Protein AF-A0A494SQJ3-F1 (afdb_monomer)

Mean predicted aligned error: 4.07 Å

Foldseek 3Di:
DQPVVLVVVQQVVLLVPDDPVVNVLQVVFPDWAWDDPDLFWIFIDGNNDGRGIHGPVSGPDPVSSVVVVVVRD

pLDDT: mean 88.68, std 8.23, range [49.56, 96.12]

Structure (mmCIF, N/CA/C/O backbone):
data_AF-A0A494SQJ3-F1
#
_entry.id   AF-A0A494SQJ3-F1
#
loop_
_atom_site.group_PDB
_atom_site.id
_atom_site.type_symbol
_atom_site.label_atom_id
_atom_site.label_alt_id
_atom_site.label_comp_id
_atom_site.label_asym_id
_atom_site.label_entity_id
_atom_site.label_seq_i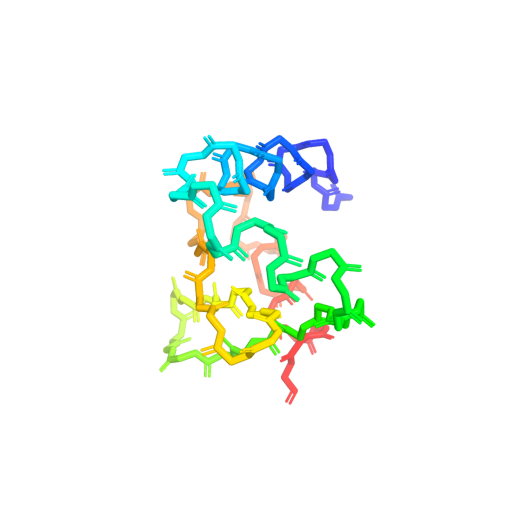d
_atom_site.pdbx_PDB_ins_code
_atom_site.Cartn_x
_atom_site.Cartn_y
_atom_site.Cartn_z
_atom_site.occupancy
_atom_site.B_iso_or_equiv
_atom_site.auth_seq_id
_atom_site.auth_comp_id
_atom_site.auth_asym_id
_atom_site.auth_atom_id
_atom_site.pdbx_PDB_model_num
ATOM 1 N N . MET A 1 1 ? 11.278 7.994 -12.159 1.00 49.56 1 MET A N 1
ATOM 2 C CA . MET A 1 1 ? 10.928 8.794 -10.958 1.00 49.56 1 MET A CA 1
ATOM 3 C C . MET A 1 1 ? 9.628 8.175 -10.521 1.00 49.56 1 MET A C 1
ATOM 5 O O . MET A 1 1 ? 8.652 8.395 -11.225 1.00 49.56 1 MET A O 1
ATOM 9 N N . 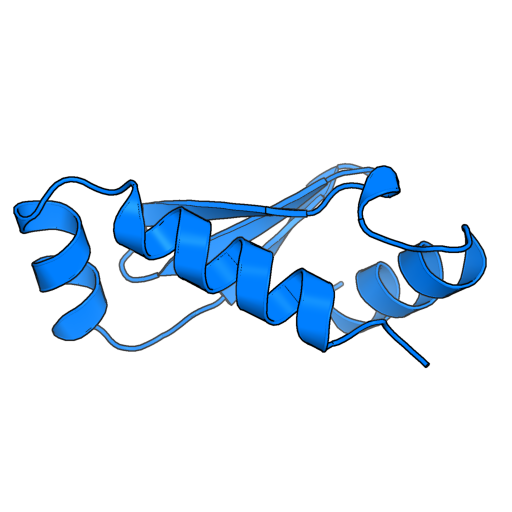ILE A 1 2 ? 9.626 7.366 -9.456 1.00 54.88 2 ILE A N 1
ATOM 10 C CA . ILE A 1 2 ? 8.415 6.675 -8.993 1.00 54.88 2 ILE A CA 1
ATOM 11 C C . ILE A 1 2 ? 7.255 7.667 -8.996 1.00 54.88 2 ILE A C 1
ATOM 13 O O . ILE A 1 2 ? 7.386 8.754 -8.422 1.00 54.88 2 ILE A O 1
ATOM 17 N N . ASN A 1 3 ? 6.165 7.313 -9.680 1.00 67.31 3 ASN A N 1
ATOM 18 C CA . ASN A 1 3 ? 4.993 8.160 -9.857 1.00 67.31 3 ASN A CA 1
ATOM 19 C C . ASN A 1 3 ? 4.282 8.347 -8.504 1.00 67.31 3 ASN A C 1
ATOM 21 O O . ASN A 1 3 ? 3.268 7.726 -8.193 1.00 67.31 3 ASN A O 1
ATOM 25 N N . THR A 1 4 ? 4.873 9.192 -7.659 1.00 76.38 4 THR A N 1
ATOM 26 C CA . THR A 1 4 ? 4.573 9.347 -6.229 1.00 76.38 4 THR A CA 1
ATOM 27 C C . THR A 1 4 ? 3.126 9.765 -6.033 1.00 76.38 4 THR A C 1
ATOM 29 O O . THR A 1 4 ? 2.489 9.379 -5.062 1.00 76.38 4 THR A O 1
ATOM 32 N N . ARG A 1 5 ? 2.580 10.493 -7.011 1.00 83.69 5 ARG A N 1
ATOM 33 C CA . ARG A 1 5 ? 1.176 10.879 -7.066 1.00 83.69 5 ARG A CA 1
ATOM 34 C C . ARG A 1 5 ? 0.234 9.675 -7.117 1.00 83.69 5 ARG A C 1
ATOM 36 O O . ARG A 1 5 ? -0.675 9.628 -6.300 1.00 83.69 5 ARG A O 1
ATOM 43 N N . LYS A 1 6 ? 0.457 8.712 -8.021 1.00 87.44 6 LYS A N 1
ATOM 44 C CA . LYS A 1 6 ? -0.380 7.500 -8.114 1.00 87.44 6 LYS A CA 1
ATOM 45 C C . LYS A 1 6 ? -0.349 6.709 -6.807 1.00 87.44 6 LYS A C 1
ATOM 47 O O . LYS A 1 6 ? -1.379 6.216 -6.363 1.00 87.44 6 LYS A O 1
ATOM 52 N N . LEU A 1 7 ? 0.821 6.639 -6.167 1.00 87.75 7 LEU A N 1
ATOM 53 C CA . LEU A 1 7 ? 0.961 5.997 -4.864 1.00 87.75 7 LEU A CA 1
ATOM 54 C C . LEU A 1 7 ? 0.164 6.732 -3.776 1.00 87.75 7 LEU A C 1
ATOM 56 O O . LEU A 1 7 ? -0.593 6.096 -3.056 1.00 87.75 7 LEU A O 1
ATOM 60 N N . TYR A 1 8 ? 0.268 8.059 -3.675 1.00 89.75 8 TYR A N 1
ATOM 61 C CA . TYR A 1 8 ? -0.539 8.825 -2.716 1.00 89.75 8 TYR A CA 1
ATOM 62 C C . TYR A 1 8 ? -2.043 8.689 -2.970 1.00 89.75 8 TYR A C 1
ATOM 64 O O . TYR A 1 8 ? -2.802 8.531 -2.018 1.00 89.75 8 TYR A O 1
ATOM 72 N N . GLU A 1 9 ? -2.471 8.715 -4.232 1.00 92.56 9 GLU A N 1
ATOM 73 C CA . GLU A 1 9 ? -3.872 8.510 -4.613 1.00 92.56 9 GLU A CA 1
ATOM 74 C C . GLU A 1 9 ? -4.361 7.111 -4.196 1.00 92.56 9 GLU A C 1
ATOM 76 O O . GLU A 1 9 ? -5.439 6.996 -3.616 1.00 92.56 9 GLU A O 1
ATOM 81 N N . LEU A 1 10 ? -3.547 6.067 -4.398 1.00 93.69 10 LEU A N 1
ATOM 82 C CA . LEU A 1 10 ? -3.830 4.706 -3.932 1.00 93.69 10 LEU A CA 1
ATOM 83 C C . LEU A 1 10 ? -3.956 4.635 -2.402 1.00 93.69 10 LEU A C 1
ATOM 85 O O . LEU A 1 10 ? -4.913 4.056 -1.892 1.00 93.69 10 LEU A O 1
ATOM 89 N N . LEU A 1 11 ? -3.001 5.216 -1.668 1.00 92.50 11 LEU A N 1
ATOM 90 C CA . LEU A 1 11 ? -3.002 5.193 -0.202 1.00 92.50 11 LEU A CA 1
ATOM 91 C C . LEU A 1 11 ? -4.219 5.930 0.370 1.00 92.50 11 LEU A C 1
ATOM 93 O O . LEU A 1 11 ? -4.865 5.422 1.284 1.00 92.50 11 LEU A O 1
ATOM 97 N N . GLN A 1 12 ? -4.548 7.096 -0.188 1.00 93.06 12 GLN A N 1
ATOM 98 C CA . GLN A 1 12 ? -5.707 7.883 0.223 1.00 93.06 12 GLN A CA 1
ATOM 99 C C . GLN A 1 12 ? -7.014 7.139 -0.074 1.00 93.06 12 GLN A C 1
ATOM 101 O O . GLN A 1 12 ? -7.855 7.014 0.811 1.00 93.06 12 GLN A O 1
ATOM 106 N N . ALA A 1 13 ? -7.160 6.582 -1.281 1.00 94.94 13 ALA A N 1
ATOM 107 C CA . ALA A 1 13 ? -8.339 5.802 -1.651 1.00 94.94 13 ALA A CA 1
ATOM 108 C C . ALA A 1 13 ? -8.520 4.567 -0.753 1.00 94.94 13 ALA A C 1
ATOM 110 O O . ALA A 1 13 ? -9.644 4.238 -0.382 1.00 94.94 13 ALA A O 1
ATOM 111 N N . GLY A 1 14 ? -7.416 3.917 -0.373 1.00 94.06 14 GLY A N 1
ATOM 112 C CA . GLY A 1 14 ? -7.415 2.809 0.576 1.00 94.06 14 GLY A CA 1
ATOM 113 C C . GLY A 1 14 ? -7.954 3.212 1.946 1.00 94.06 14 GLY A C 1
ATOM 114 O O . GLY A 1 14 ? -8.858 2.563 2.462 1.00 94.06 14 GLY A O 1
ATOM 115 N N . LEU A 1 15 ? -7.462 4.325 2.502 1.00 92.81 15 LEU A N 1
ATOM 116 C CA . LEU A 1 15 ? -7.950 4.863 3.777 1.00 92.81 15 LEU A CA 1
ATOM 117 C C . LEU A 1 15 ? -9.426 5.268 3.708 1.00 92.81 15 LEU A C 1
ATOM 119 O O . LEU A 1 15 ? -10.181 4.956 4.623 1.00 92.81 15 LEU A O 1
ATOM 123 N N . ASP A 1 16 ? -9.851 5.930 2.632 1.00 94.44 16 ASP A N 1
ATOM 124 C CA . ASP A 1 16 ? -11.230 6.404 2.470 1.00 94.44 16 ASP A CA 1
ATOM 125 C C . ASP A 1 16 ? -12.241 5.262 2.288 1.00 94.44 16 ASP A C 1
ATOM 127 O O . ASP A 1 16 ? -13.418 5.425 2.615 1.00 94.44 16 ASP A O 1
ATOM 131 N N . ALA A 1 17 ? -11.792 4.105 1.793 1.00 95.62 17 ALA A N 1
ATOM 132 C CA . ALA A 1 17 ? -12.616 2.911 1.632 1.00 95.62 17 ALA A CA 1
ATOM 133 C C . ALA A 1 17 ? -12.812 2.115 2.936 1.00 95.62 17 ALA A C 1
ATOM 135 O O . ALA A 1 17 ? -13.676 1.235 2.985 1.00 95.62 17 ALA A O 1
ATOM 136 N N . LEU A 1 18 ? -12.025 2.393 3.980 1.00 94.31 18 LE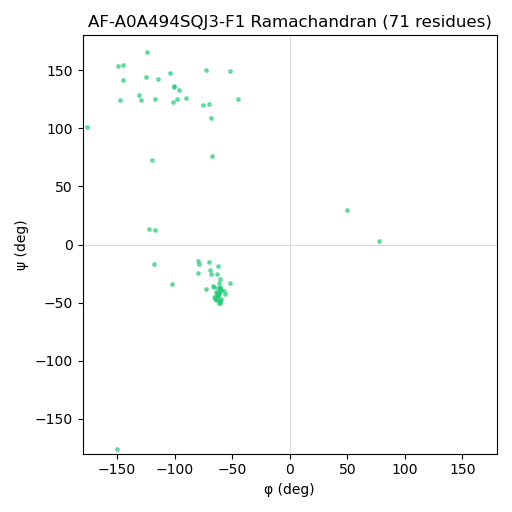U A N 1
ATOM 137 C CA . LEU A 1 18 ? -12.133 1.682 5.249 1.00 94.31 18 LEU A CA 1
ATOM 138 C C . LEU A 1 18 ? -13.389 2.088 6.042 1.00 94.31 18 LEU A C 1
ATOM 140 O O . LEU A 1 18 ? -13.813 3.248 6.006 1.00 94.31 18 LEU A O 1
ATOM 144 N N . PRO A 1 19 ? -13.939 1.158 6.843 1.00 96.12 19 PRO A N 1
ATOM 145 C CA . PRO A 1 19 ? -14.907 1.477 7.885 1.00 96.12 19 PRO A CA 1
ATOM 146 C C . PRO A 1 19 ? -14.421 2.588 8.830 1.00 96.12 19 PRO A C 1
ATOM 148 O O . PRO A 1 19 ? -13.224 2.738 9.082 1.00 96.12 19 PRO A O 1
ATOM 151 N N . GLU A 1 20 ? -15.353 3.376 9.370 1.00 94.56 20 GLU A N 1
ATOM 152 C CA . GLU A 1 20 ? -15.047 4.513 10.251 1.00 94.56 20 GLU A CA 1
ATOM 153 C C . GLU A 1 20 ? -14.216 4.111 11.476 1.00 94.56 20 GLU A C 1
ATOM 155 O O . GLU A 1 20 ? -13.215 4.761 11.760 1.00 94.56 20 GLU A O 1
ATOM 160 N N . ASP A 1 21 ? -14.550 2.990 12.114 1.00 94.06 21 ASP A N 1
ATOM 161 C CA . ASP A 1 21 ? -13.828 2.421 13.255 1.00 94.06 21 ASP A CA 1
ATOM 162 C C . ASP A 1 21 ? -12.369 2.072 12.918 1.00 94.06 21 ASP A C 1
ATOM 164 O O . ASP A 1 21 ? -11.458 2.340 13.703 1.00 94.06 21 ASP A O 1
ATOM 168 N N . GLN A 1 22 ? -12.119 1.544 11.719 1.00 93.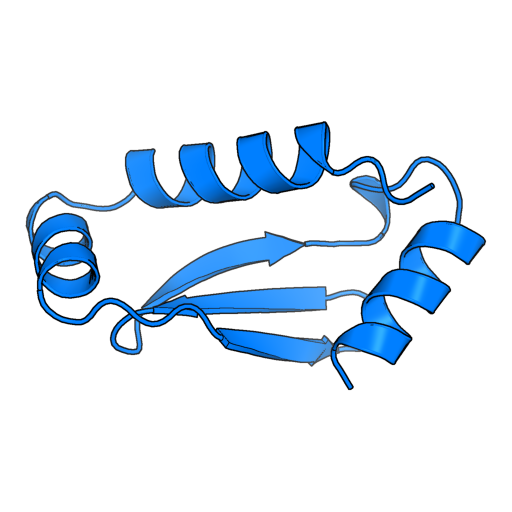94 22 GLN A N 1
ATOM 169 C CA . GLN A 1 22 ? -10.766 1.227 11.258 1.00 93.94 22 GLN A CA 1
ATOM 170 C C . GLN A 1 22 ? -9.960 2.486 10.922 1.00 93.94 22 GLN A C 1
ATOM 172 O O . GLN A 1 22 ? -8.772 2.564 11.243 1.00 93.94 22 GLN A O 1
ATOM 177 N N . ARG A 1 23 ? -10.593 3.502 10.321 1.00 93.00 23 ARG A N 1
ATOM 178 C CA . ARG A 1 23 ? -9.942 4.801 10.070 1.00 93.00 23 ARG A CA 1
ATOM 179 C C . ARG A 1 23 ? -9.580 5.509 11.372 1.00 93.00 23 ARG A C 1
ATOM 181 O O . ARG A 1 23 ? -8.491 6.076 11.473 1.00 93.00 23 ARG A O 1
ATOM 188 N N . GLU A 1 24 ? -10.459 5.462 12.370 1.00 92.62 24 GLU A N 1
ATOM 189 C CA . GLU A 1 24 ? -10.181 5.993 13.706 1.00 92.62 24 GLU A CA 1
ATOM 190 C C . GLU A 1 24 ? -9.011 5.258 14.363 1.00 92.62 24 GLU A C 1
ATOM 192 O O . GLU A 1 24 ? -8.110 5.900 14.903 1.00 92.62 24 GLU A O 1
ATOM 197 N N . GLN A 1 25 ? -8.969 3.927 14.267 1.00 91.88 25 GLN A N 1
ATOM 198 C CA . GLN A 1 25 ? -7.862 3.136 14.803 1.00 91.88 25 GLN A CA 1
ATOM 199 C C . GLN A 1 25 ? -6.517 3.523 14.166 1.00 91.88 25 GLN A C 1
ATOM 201 O O . GLN A 1 25 ? -5.552 3.788 14.882 1.00 91.88 25 GLN A O 1
ATOM 206 N N . ILE A 1 26 ? -6.466 3.648 12.836 1.00 91.50 26 ILE A N 1
ATOM 207 C CA . ILE A 1 26 ? -5.265 4.099 12.110 1.00 91.50 26 ILE A CA 1
ATOM 208 C C . ILE A 1 26 ? -4.867 5.529 12.503 1.00 91.50 26 ILE A C 1
ATOM 210 O O . ILE A 1 26 ? -3.683 5.832 12.630 1.00 91.50 26 ILE A O 1
ATOM 214 N N . THR A 1 27 ? -5.844 6.411 12.723 1.00 88.31 27 THR A N 1
ATOM 215 C CA . THR A 1 27 ? -5.592 7.800 13.141 1.00 88.31 27 THR A CA 1
ATOM 216 C C . THR A 1 27 ? -4.973 7.866 14.541 1.00 88.31 27 THR A C 1
ATOM 218 O O . THR A 1 27 ? -4.105 8.702 14.793 1.00 88.31 27 THR A O 1
ATOM 221 N N . ASN A 1 28 ? -5.393 6.978 15.446 1.00 86.38 28 ASN A N 1
ATOM 222 C CA . ASN A 1 28 ? -4.902 6.922 16.824 1.00 86.38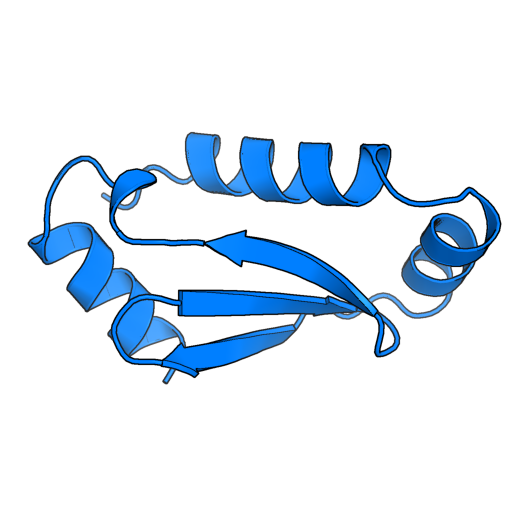 28 ASN A CA 1
ATOM 223 C C . ASN A 1 28 ? -3.540 6.219 16.960 1.00 86.38 28 ASN A C 1
ATOM 225 O O . ASN A 1 28 ? -2.799 6.507 17.901 1.00 86.38 28 ASN A O 1
ATOM 229 N N . GLU A 1 29 ? -3.188 5.343 16.019 1.00 84.25 29 GLU A N 1
ATOM 230 C CA . GLU A 1 29 ? -1.893 4.658 15.950 1.00 84.25 29 GLU A CA 1
ATOM 231 C C . GLU A 1 29 ? -1.172 4.991 14.630 1.00 84.25 29 GLU A C 1
ATOM 233 O O . GLU A 1 29 ? -1.079 4.149 13.729 1.00 84.25 29 GLU A O 1
ATOM 238 N N . PRO A 1 30 ? -0.654 6.228 14.487 1.00 71.62 30 PRO A N 1
ATOM 239 C CA . PRO A 1 30 ? -0.046 6.678 13.245 1.00 71.62 30 PRO A CA 1
ATOM 240 C C . PRO A 1 30 ? 1.268 5.932 12.993 1.00 71.62 30 PRO A C 1
ATOM 242 O O . PRO A 1 30 ? 2.283 6.159 13.651 1.00 71.62 30 PRO A O 1
ATOM 245 N N . GLY A 1 31 ? 1.248 5.041 12.008 1.00 83.75 31 GLY A N 1
ATOM 246 C CA . GLY A 1 31 ? 2.414 4.282 11.581 1.00 83.75 31 GLY A CA 1
ATOM 247 C C . GLY A 1 31 ? 2.080 3.416 10.380 1.00 83.75 31 GLY A C 1
ATOM 248 O O . GLY A 1 31 ? 1.489 2.352 10.539 1.00 83.75 31 GLY A O 1
ATOM 249 N N . THR A 1 32 ? 2.465 3.870 9.188 1.00 87.06 32 THR A N 1
ATOM 250 C CA . THR A 1 32 ? 2.340 3.070 7.968 1.00 87.06 32 THR A CA 1
ATOM 251 C C . THR A 1 32 ? 3.606 2.251 7.767 1.00 87.06 32 THR A C 1
ATOM 253 O O . THR A 1 32 ? 4.704 2.802 7.702 1.00 87.06 32 THR A O 1
ATOM 256 N N . THR A 1 33 ? 3.449 0.943 7.607 1.00 91.00 33 THR A N 1
ATOM 257 C CA . THR A 1 33 ? 4.504 0.033 7.167 1.00 91.00 33 THR A CA 1
ATOM 258 C C . THR A 1 33 ? 4.152 -0.543 5.804 1.00 91.00 33 THR A C 1
ATOM 260 O O . THR A 1 33 ? 2.990 -0.833 5.518 1.00 91.00 33 THR A O 1
ATOM 263 N N . ALA A 1 34 ? 5.157 -0.705 4.950 1.00 91.62 34 ALA A N 1
ATOM 264 C CA . ALA A 1 34 ? 5.030 -1.447 3.705 1.00 91.62 34 ALA A CA 1
ATOM 265 C C . ALA A 1 34 ? 5.632 -2.841 3.904 1.00 91.62 34 ALA A C 1
ATOM 267 O O . ALA A 1 34 ? 6.706 -2.977 4.490 1.00 91.62 34 ALA A O 1
ATOM 268 N N . HIS A 1 35 ? 4.941 -3.872 3.433 1.00 90.94 35 HIS A N 1
ATOM 269 C CA . HIS A 1 35 ? 5.374 -5.257 3.536 1.00 90.94 35 HIS A CA 1
ATOM 270 C C . HIS A 1 35 ? 5.305 -5.924 2.175 1.00 90.94 35 HIS A C 1
ATOM 272 O O . HIS A 1 35 ? 4.239 -5.990 1.564 1.00 90.94 35 HIS A O 1
ATOM 278 N N . ARG A 1 36 ? 6.427 -6.481 1.721 1.00 89.44 36 ARG A N 1
ATOM 279 C CA . ARG A 1 36 ? 6.433 -7.361 0.556 1.00 89.44 36 ARG A CA 1
ATOM 280 C C . AR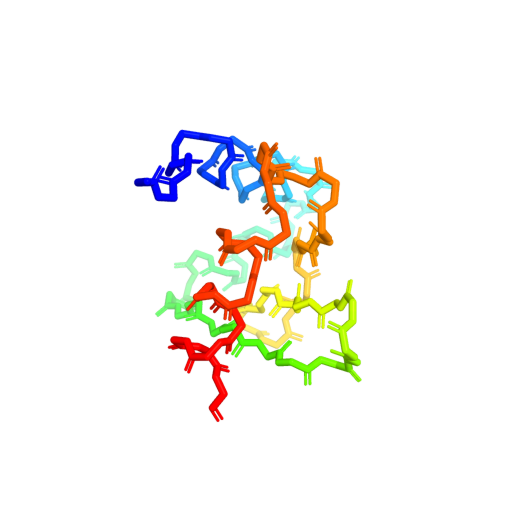G A 1 36 ? 5.759 -8.683 0.901 1.00 89.44 36 ARG A C 1
ATOM 282 O O . ARG A 1 36 ? 6.195 -9.384 1.812 1.00 89.44 36 ARG A O 1
ATOM 289 N N . VAL A 1 37 ? 4.698 -9.010 0.170 1.00 89.69 37 VAL A N 1
ATOM 290 C CA . VAL A 1 37 ? 3.935 -10.257 0.341 1.00 89.69 37 VAL A CA 1
ATOM 291 C C . VAL A 1 37 ? 4.292 -11.268 -0.745 1.00 89.69 37 VAL A C 1
ATOM 293 O O . VAL A 1 37 ? 4.348 -12.467 -0.479 1.00 89.69 37 VAL A O 1
ATOM 296 N N . SER A 1 38 ? 4.583 -10.792 -1.956 1.00 88.31 38 SER A N 1
ATOM 297 C CA . SER A 1 38 ? 5.079 -11.595 -3.077 1.00 88.31 38 SER A CA 1
ATOM 298 C C . SER A 1 38 ? 5.970 -10.750 -3.994 1.00 88.31 38 SER A C 1
ATOM 300 O O . SER A 1 38 ? 6.260 -9.587 -3.699 1.00 88.31 38 SER A O 1
ATOM 302 N N . ASP A 1 39 ? 6.429 -11.323 -5.108 1.00 86.00 39 ASP A N 1
ATOM 303 C CA . ASP A 1 39 ? 7.215 -10.583 -6.100 1.00 86.00 39 ASP A CA 1
ATOM 304 C C . ASP A 1 39 ? 6.437 -9.432 -6.756 1.00 86.00 39 ASP A C 1
ATOM 306 O O . ASP A 1 39 ? 7.042 -8.427 -7.121 1.00 86.00 39 ASP A O 1
ATOM 310 N N . ASP A 1 40 ? 5.107 -9.539 -6.784 1.00 91.12 40 ASP A N 1
ATOM 311 C CA . ASP A 1 40 ? 4.201 -8.622 -7.481 1.00 91.12 40 ASP A CA 1
ATOM 312 C C . ASP A 1 40 ? 3.248 -7.881 -6.527 1.00 91.12 40 ASP A C 1
ATOM 314 O O . ASP A 1 40 ? 2.251 -7.302 -6.965 1.00 91.12 40 ASP A O 1
ATOM 318 N N . LEU A 1 41 ? 3.497 -7.931 -5.211 1.00 92.94 41 LEU A N 1
ATOM 319 C CA . LEU A 1 41 ? 2.575 -7.361 -4.230 1.00 92.94 41 LEU A CA 1
ATOM 320 C C . LEU A 1 41 ? 3.273 -6.793 -2.992 1.00 92.94 41 LEU A C 1
ATOM 322 O O . LEU A 1 41 ? 3.964 -7.503 -2.252 1.00 92.94 41 LEU A O 1
ATOM 326 N N . ILE A 1 42 ? 2.994 -5.517 -2.728 1.00 93.81 42 ILE A N 1
ATOM 327 C CA . ILE A 1 42 ? 3.373 -4.798 -1.509 1.00 93.81 42 ILE A CA 1
ATOM 328 C C . ILE A 1 42 ? 2.094 -4.371 -0.785 1.00 93.81 42 ILE A C 1
ATOM 330 O O . ILE A 1 42 ? 1.239 -3.699 -1.35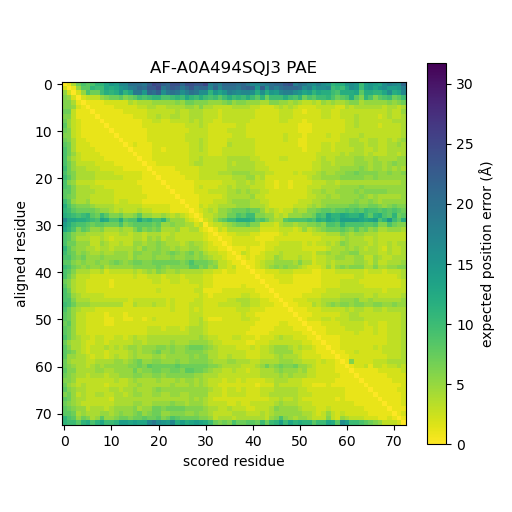9 1.00 93.81 42 ILE A O 1
ATOM 334 N N . GLU A 1 43 ? 1.963 -4.744 0.483 1.00 95.44 43 GLU A N 1
ATOM 335 C 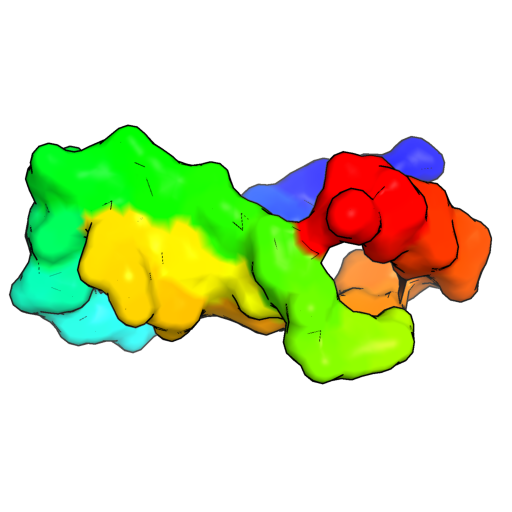CA . GLU A 1 43 ? 0.870 -4.326 1.357 1.00 95.44 43 GLU A CA 1
ATOM 336 C C . GLU A 1 43 ? 1.271 -3.130 2.211 1.00 95.44 43 GLU A C 1
ATOM 338 O O . GLU A 1 43 ? 2.306 -3.152 2.874 1.00 95.44 43 GLU A O 1
ATOM 343 N N . PHE A 1 44 ? 0.400 -2.130 2.272 1.00 94.50 44 PHE A N 1
ATOM 344 C CA . PHE A 1 44 ? 0.500 -1.032 3.220 1.00 94.50 44 PHE A CA 1
ATOM 345 C C . PHE A 1 44 ? -0.410 -1.291 4.406 1.00 94.50 44 PHE A C 1
ATOM 347 O O . PHE A 1 44 ? -1.616 -1.517 4.250 1.00 94.50 44 PHE A O 1
ATOM 354 N N . ARG A 1 45 ? 0.184 -1.247 5.596 1.00 94.75 45 ARG A N 1
ATOM 355 C CA . ARG A 1 45 ? -0.485 -1.539 6.856 1.00 94.75 45 ARG A CA 1
ATOM 356 C C . ARG A 1 45 ? -0.335 -0.386 7.828 1.00 94.75 45 ARG A C 1
ATOM 358 O O . ARG A 1 45 ? 0.719 0.235 7.879 1.00 94.75 45 ARG A O 1
ATOM 365 N N . ALA A 1 46 ? -1.369 -0.133 8.616 1.00 94.25 46 ALA A N 1
ATOM 366 C CA . ALA A 1 46 ? -1.322 0.767 9.762 1.00 94.25 46 ALA A CA 1
ATOM 367 C C . ALA A 1 46 ? -2.221 0.215 10.870 1.00 94.25 46 ALA A C 1
ATOM 369 O O . ALA A 1 46 ? -3.255 -0.376 10.572 1.00 94.25 46 ALA A O 1
ATOM 370 N N . ALA A 1 47 ? -1.807 0.330 12.134 1.00 91.50 47 ALA A N 1
ATOM 371 C CA . ALA A 1 47 ? -2.515 -0.267 13.278 1.00 91.50 47 ALA A CA 1
ATOM 372 C C . ALA A 1 47 ? -2.864 -1.771 13.103 1.00 91.50 47 ALA A C 1
ATOM 374 O O . ALA A 1 47 ? -3.878 -2.258 13.598 1.00 91.50 47 ALA A O 1
ATOM 375 N N . GLY A 1 48 ? -2.047 -2.519 12.347 1.00 90.12 48 GLY A N 1
ATOM 376 C CA . GLY A 1 48 ? -2.306 -3.927 12.007 1.00 90.12 48 GLY A CA 1
ATOM 377 C C . GLY A 1 48 ? -3.343 -4.164 10.897 1.00 90.12 48 GLY A C 1
ATOM 378 O O . GLY A 1 48 ? -3.622 -5.316 10.575 1.00 90.12 48 GLY A O 1
ATOM 379 N N . ILE A 1 49 ? -3.879 -3.106 10.286 1.00 92.25 49 ILE A N 1
ATOM 380 C CA . ILE A 1 49 ? -4.884 -3.146 9.218 1.00 92.25 49 ILE A CA 1
ATOM 381 C C . ILE A 1 49 ? -4.198 -2.909 7.872 1.00 92.25 49 ILE A C 1
ATOM 383 O O . ILE A 1 49 ? -3.566 -1.871 7.674 1.00 92.25 49 ILE A O 1
ATOM 387 N N . THR A 1 50 ? -4.339 -3.846 6.932 1.00 95.06 50 THR A N 1
ATOM 388 C CA . THR A 1 50 ? -3.968 -3.614 5.527 1.00 95.06 50 THR A CA 1
ATOM 389 C C . THR A 1 50 ? -5.025 -2.732 4.878 1.00 95.06 50 THR A C 1
ATOM 391 O O . THR A 1 50 ? -6.189 -3.120 4.813 1.00 95.06 50 THR A O 1
ATOM 394 N N . TYR A 1 51 ? -4.623 -1.564 4.385 1.00 93.88 51 TYR A N 1
ATOM 395 C CA . TYR A 1 51 ? -5.551 -0.586 3.805 1.00 93.88 51 TYR A CA 1
ATOM 396 C C . TYR A 1 51 ? -5.280 -0.290 2.330 1.00 93.88 51 TYR A C 1
ATOM 398 O O . TYR A 1 51 ? -6.149 0.238 1.645 1.00 93.88 51 TYR A O 1
ATOM 406 N N . ALA A 1 52 ? -4.101 -0.644 1.819 1.00 95.12 52 ALA A N 1
ATOM 407 C CA . ALA A 1 52 ? -3.781 -0.520 0.404 1.00 95.12 52 ALA A CA 1
ATOM 408 C C . ALA A 1 52 ? -2.795 -1.604 -0.039 1.00 95.12 52 ALA A C 1
ATOM 410 O O . ALA A 1 52 ? -1.979 -2.091 0.745 1.00 95.12 52 ALA A O 1
ATOM 411 N N . THR A 1 53 ? -2.850 -1.948 -1.322 1.00 94.88 53 THR A N 1
ATOM 412 C CA . THR A 1 53 ? -1.936 -2.890 -1.975 1.00 94.88 53 THR A CA 1
ATOM 413 C C . THR A 1 53 ? -1.405 -2.274 -3.257 1.00 94.88 53 THR A C 1
ATOM 415 O O . THR A 1 53 ? -2.200 -1.833 -4.087 1.00 94.88 53 THR A O 1
ATOM 418 N N . ALA A 1 54 ? -0.087 -2.267 -3.436 1.00 92.69 54 ALA A N 1
ATOM 419 C CA . ALA A 1 54 ? 0.550 -1.884 -4.690 1.00 92.69 54 ALA A CA 1
ATOM 420 C C . ALA A 1 54 ? 0.967 -3.127 -5.483 1.00 92.69 54 ALA A C 1
ATOM 422 O O . ALA A 1 54 ? 1.533 -4.067 -4.921 1.00 92.69 54 ALA A O 1
ATOM 423 N N . SER A 1 55 ? 0.701 -3.085 -6.786 1.00 92.38 55 SER A N 1
ATOM 424 C CA . SER A 1 55 ? 1.110 -4.071 -7.786 1.00 92.38 55 SER A CA 1
ATOM 425 C C . SER A 1 55 ? 1.910 -3.381 -8.906 1.00 92.38 55 SER A C 1
ATOM 427 O O . SER A 1 55 ? 1.859 -2.146 -9.007 1.00 92.38 55 SER A O 1
ATOM 429 N N . PRO A 1 56 ? 2.619 -4.137 -9.769 1.00 91.25 56 PRO A N 1
ATOM 430 C CA . PRO A 1 56 ? 3.390 -3.580 -10.882 1.00 91.25 56 PRO A CA 1
ATOM 431 C C . PRO A 1 56 ? 2.591 -2.622 -11.777 1.00 91.25 56 PRO A C 1
ATOM 433 O O . PRO A 1 56 ? 3.136 -1.626 -12.242 1.00 91.25 56 PRO A O 1
ATOM 436 N N . ASP A 1 57 ? 1.287 -2.865 -11.952 1.00 89.44 57 ASP A N 1
ATOM 437 C CA . ASP A 1 57 ? 0.389 -2.064 -12.802 1.00 89.44 57 ASP A CA 1
ATOM 438 C C . ASP A 1 57 ? 0.237 -0.599 -12.354 1.00 89.44 57 ASP A C 1
ATOM 440 O O . ASP A 1 57 ? -0.200 0.258 -13.125 1.00 89.44 57 ASP A O 1
ATOM 444 N N . LEU A 1 58 ? 0.582 -0.287 -11.100 1.00 88.25 58 LEU A N 1
ATOM 445 C CA . LEU A 1 58 ? 0.586 1.086 -10.592 1.00 88.25 58 LEU A CA 1
ATOM 446 C C . LEU A 1 58 ? 1.712 1.928 -11.225 1.00 88.25 58 LEU A C 1
ATOM 448 O O . LEU A 1 58 ? 1.637 3.162 -11.245 1.00 88.25 58 LEU A O 1
ATOM 452 N N . PHE A 1 59 ? 2.748 1.271 -11.743 1.00 87.69 59 PHE A N 1
ATOM 453 C CA . PHE A 1 59 ? 3.975 1.882 -12.237 1.00 87.69 59 PHE A CA 1
ATOM 454 C C . PHE A 1 59 ? 3.988 1.906 -13.763 1.00 87.69 59 PHE A C 1
ATOM 456 O O . PHE A 1 59 ? 3.432 1.040 -14.431 1.00 87.69 59 PHE A O 1
ATOM 463 N N . ASP A 1 60 ? 4.617 2.932 -14.335 1.00 87.44 60 ASP A N 1
ATOM 464 C CA . ASP A 1 60 ? 4.631 3.111 -15.790 1.00 87.44 60 ASP A CA 1
ATOM 465 C C . ASP A 1 60 ? 5.660 2.185 -16.472 1.00 87.44 60 ASP A C 1
ATOM 467 O O . ASP A 1 60 ? 5.592 1.956 -17.680 1.00 87.44 60 ASP A O 1
ATOM 471 N N . THR A 1 61 ? 6.611 1.636 -15.705 1.00 88.75 61 THR A N 1
ATOM 472 C CA . THR A 1 61 ? 7.629 0.692 -16.187 1.00 88.75 61 THR A CA 1
ATOM 473 C C . THR A 1 61 ? 7.974 -0.366 -15.134 1.00 88.75 61 THR A C 1
ATOM 475 O O . THR A 1 61 ? 7.893 -0.113 -13.933 1.00 88.75 61 THR A O 1
ATOM 478 N N . GLU A 1 62 ? 8.452 -1.528 -15.587 1.00 89.00 62 GLU A N 1
ATOM 479 C CA . GLU A 1 62 ? 8.960 -2.610 -14.723 1.00 89.00 62 GLU A CA 1
ATOM 480 C C . GLU A 1 62 ? 10.172 -2.178 -13.874 1.00 89.00 62 GLU A C 1
ATOM 482 O O . GLU A 1 62 ? 10.325 -2.605 -12.730 1.00 89.00 62 GLU A O 1
ATOM 487 N N . ALA A 1 63 ? 11.013 -1.283 -14.404 1.00 89.56 63 ALA A N 1
ATOM 488 C CA . ALA A 1 63 ? 12.155 -0.737 -13.673 1.00 89.56 63 ALA A CA 1
ATOM 489 C C . ALA A 1 63 ? 11.709 0.068 -12.442 1.00 89.56 63 ALA A C 1
ATOM 491 O O . ALA A 1 63 ? 12.274 -0.098 -11.366 1.00 89.56 63 ALA A O 1
ATOM 492 N N . GLU A 1 64 ? 10.657 0.884 -12.572 1.00 88.56 64 GLU A N 1
ATOM 493 C CA . GLU A 1 64 ? 10.113 1.644 -11.440 1.00 88.56 64 GLU A CA 1
ATOM 494 C C . GLU A 1 64 ? 9.479 0.738 -10.378 1.00 88.56 64 GLU A C 1
ATOM 496 O O . GLU A 1 64 ? 9.611 1.028 -9.189 1.00 88.56 64 GLU A O 1
ATOM 501 N N . TRP A 1 65 ? 8.837 -0.367 -10.781 1.00 90.44 65 TRP A N 1
ATOM 502 C CA . TRP A 1 65 ? 8.369 -1.390 -9.839 1.00 90.44 65 TRP A CA 1
ATOM 503 C C . TRP A 1 65 ? 9.537 -2.042 -9.095 1.00 90.44 65 TRP A C 1
ATOM 505 O O . TRP A 1 65 ? 9.502 -2.156 -7.874 1.00 90.44 65 TRP A O 1
ATOM 515 N N . THR A 1 66 ? 10.591 -2.423 -9.818 1.00 89.56 66 THR A N 1
ATOM 516 C CA . THR A 1 66 ? 11.771 -3.071 -9.231 1.00 89.56 66 THR A CA 1
ATOM 517 C C . THR A 1 66 ? 12.452 -2.159 -8.211 1.00 89.56 66 THR A C 1
ATOM 519 O O . THR A 1 66 ? 12.646 -2.570 -7.070 1.00 89.56 66 THR A O 1
ATOM 522 N N . GLU A 1 67 ? 12.725 -0.900 -8.574 1.00 88.19 67 GLU A N 1
ATOM 523 C CA . GLU A 1 67 ? 13.287 0.103 -7.655 1.00 88.19 67 GLU A CA 1
ATOM 524 C C . GLU A 1 67 ? 12.397 0.304 -6.420 1.00 88.19 67 GLU A C 1
ATOM 526 O O . GLU A 1 67 ? 12.884 0.436 -5.296 1.00 88.19 67 GLU A O 1
ATOM 531 N N . PHE A 1 68 ? 11.076 0.319 -6.617 1.00 87.75 68 PHE A N 1
ATOM 532 C CA . PHE A 1 68 ? 10.120 0.453 -5.527 1.00 87.75 68 PHE A CA 1
ATOM 533 C C . PHE A 1 68 ? 10.152 -0.754 -4.580 1.00 87.75 68 PHE A C 1
ATOM 535 O O . PHE A 1 68 ? 10.184 -0.562 -3.365 1.00 87.75 68 PHE A O 1
ATOM 542 N N . VAL A 1 69 ? 10.171 -1.980 -5.106 1.00 88.00 69 VAL A N 1
ATOM 543 C CA . VAL A 1 69 ? 10.268 -3.205 -4.299 1.00 88.00 69 VAL A CA 1
ATOM 544 C C . VAL A 1 69 ? 11.589 -3.256 -3.538 1.00 88.00 69 VAL A C 1
ATOM 546 O O . VAL A 1 69 ? 11.577 -3.554 -2.348 1.00 88.00 69 VAL A O 1
ATOM 549 N N . GLU A 1 70 ? 12.712 -2.929 -4.181 1.00 87.88 70 GLU A N 1
ATOM 550 C CA . GLU A 1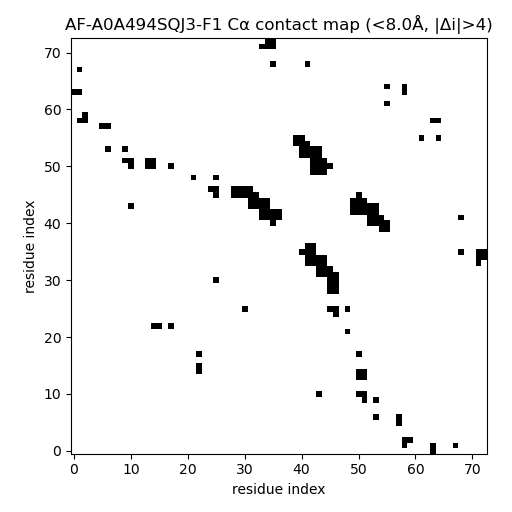 70 ? 14.032 -2.894 -3.538 1.00 87.88 70 GLU A CA 1
ATOM 551 C C . GLU A 1 70 ? 14.092 -1.889 -2.380 1.00 87.88 70 GLU A C 1
ATOM 553 O O . GLU A 1 70 ? 14.710 -2.169 -1.356 1.00 87.88 70 GLU A O 1
ATOM 558 N N . ALA A 1 71 ? 13.414 -0.744 -2.499 1.00 85.25 71 ALA A N 1
ATOM 559 C CA . ALA A 1 71 ? 13.340 0.252 -1.430 1.00 85.25 71 ALA A CA 1
ATOM 560 C C . ALA A 1 71 ? 12.497 -0.190 -0.214 1.00 85.25 71 ALA A C 1
ATOM 562 O O . ALA A 1 71 ? 12.579 0.442 0.840 1.00 85.25 71 ALA A O 1
ATOM 563 N N . HIS A 1 72 ? 11.683 -1.242 -0.356 1.00 79.56 72 HIS A N 1
ATOM 564 C CA . HIS A 1 72 ? 10.764 -1.747 0.673 1.00 79.56 72 HIS A CA 1
ATOM 565 C C . HIS A 1 72 ? 11.016 -3.225 1.042 1.00 79.56 72 HIS A C 1
ATOM 567 O O . HIS A 1 72 ? 10.160 -3.847 1.680 1.00 79.56 72 HIS A O 1
ATOM 573 N N . ALA A 1 73 ? 12.161 -3.783 0.633 1.00 71.94 73 ALA A N 1
ATOM 574 C CA . ALA A 1 73 ? 12.652 -5.110 1.013 1.00 71.94 73 ALA A CA 1
ATOM 575 C C . ALA A 1 73 ? 13.488 -5.049 2.301 1.00 71.94 73 ALA A C 1
ATOM 577 O O . ALA A 1 73 ? 13.363 -5.997 3.111 1.00 71.94 73 ALA A O 1
#

Solvent-accessible surface area (backbone atoms only — not comparable to full-atom values): 4243 Å² total; per-residue (Å²): 127,73,65,59,64,58,53,52,52,48,49,51,52,23,51,70,70,46,56,69,71,58,45,50,46,29,68,77,38,80,53,82,45,68,41,71,78,53,98,63,33,35,38,33,28,29,68,89,41,76,45,34,73,50,44,55,84,79,40,97,42,71,66,49,35,49,56,53,49,65,76,50,109

Sequence (73 aa):
MINTRKLYELLQAGLDALPEDQREQITNEPGTTAHRVSDDLIEFRAAGITYATASPDLFDTEAEWTEFVEAHA

Radius of gyration: 12.57 Å; Cα contacts (8 Å, |Δi|>4): 88; chains: 1; bounding box: 29×22×33 Å

Nearest PDB structures (foldseek):
  4ign-assembly2_B  TM=5.193E-01  e=4.391E-01  Homo sapiens
  7pwy-assembly2_D  TM=5.260E-01  e=7.412E-01  Homo sapiens
  4ofc-assembly1_A  TM=5.233E-01  e=8.448E-01  Homo sapiens
  8yt2-assembly1_A-2  TM=4.902E-01  e=9.019E-01  Pseudomonas fluorescens
  1w1h-assembly2_B  TM=4.787E-01  e=3.805E+00  Homo sapiens

Secondary structure (DSSP, 8-state):
---HHHHHHHHHHHHHHS-HHHHHHHHHS--EEEEEEETTEEEEEETTEEEEEE-GGGSSSHHHHHHHHHHT-